Protein AF-Q5I748-F1 (afdb_monomer_lite)

InterPro domains:
  IPR002659 Glycosyl transferase, family 31 [PF01762] (65-151)
  IPR002659 Glycosyl transferase, family 31 [PTHR11214] (51-151)

Foldseek 3Di:
DDPLPDPDDDDDDPDDDDDDDDPDDDDVVVVVPDDDPVLLAQDAQDQPDAAAEEEEEEDELQPVVLVVVCCVPPCPDPCNVVRNYAYAYEYEDAPDVVSVVVSSVVCVVPSRYNYDDHHDDPVCVVVSVVVQVCCCCPRNNYNYYHYHYSVD

Secondary structure (DSSP, 8-state):
--GGG-------SS--------S-PPPHHHHTTS--TTTTSPPPPPTTSPPSEEEEEEEETT-HHHHHHHHHTGGGSHHHHTTSEEEEEEEEEPSSHHHHHHHHHHHHHH--EEEEEEE--GGGHHHHHHHHHHIIIIIS--SEEEEEETT-

Organism: NCBI:txid159041

Sequence (152 aa):
LEPWLVSEVRISGDLELISVLASGLPTSEVLDEIVDLEDLRSVPLPLHHRLDLFIGVFSTANNFKRRMAVRRAWMQYPAVKAGAVAVRFFVGLHKNQIVNEELWTELQTYRDIQLMPFVDYYSLITWKTVAICIFGTEVVTAKYVMKHDDDA

pLDDT: mean 82.35, std 17.0, range [43.16, 98.12]

Radius of gyration: 17.5 Å; chains: 1; bounding box: 35×52×47 Å

Structure (mmCIF, N/CA/C/O backbone):
data_AF-Q5I748-F1
#
_entry.id   AF-Q5I748-F1
#
loop_
_atom_site.group_PDB
_atom_site.id
_atom_site.type_symbol
_atom_site.label_atom_id
_atom_site.label_alt_id
_atom_site.label_comp_id
_atom_site.label_asym_id
_atom_site.label_entity_id
_atom_site.label_seq_id
_atom_site.pdbx_PDB_ins_code
_atom_site.Cartn_x
_atom_site.Cartn_y
_atom_site.Cartn_z
_atom_site.occupancy
_atom_site.B_iso_or_equiv
_atom_site.auth_seq_id
_atom_site.auth_comp_id
_atom_site.auth_asym_id
_atom_site.auth_atom_id
_atom_site.pdbx_PDB_model_num
ATOM 1 N N . LEU A 1 1 ? 1.154 -21.178 -0.659 1.00 46.25 1 LEU A N 1
ATOM 2 C CA . LEU A 1 1 ? 2.408 -21.079 -1.437 1.00 46.25 1 LEU A CA 1
ATOM 3 C C . LEU A 1 1 ? 2.407 -19.719 -2.097 1.00 46.25 1 LEU A C 1
ATOM 5 O O . LEU A 1 1 ? 1.454 -19.416 -2.806 1.00 46.25 1 LEU A O 1
ATOM 9 N N . GLU A 1 2 ? 3.384 -18.880 -1.781 1.00 44.28 2 GLU A N 1
ATOM 10 C CA . GLU A 1 2 ? 3.450 -17.538 -2.351 1.00 44.28 2 GLU A CA 1
ATOM 11 C C . GLU A 1 2 ? 3.923 -17.617 -3.817 1.00 44.28 2 GLU A C 1
ATOM 13 O O . GLU A 1 2 ? 4.920 -18.292 -4.080 1.00 44.28 2 GLU A O 1
ATOM 18 N N . PRO A 1 3 ? 3.240 -16.969 -4.782 1.00 49.91 3 PRO A N 1
ATOM 19 C CA . PRO A 1 3 ? 3.562 -17.093 -6.209 1.00 49.91 3 PRO A CA 1
ATOM 20 C C . PRO A 1 3 ? 5.005 -16.719 -6.585 1.00 49.91 3 PRO A C 1
ATOM 22 O O . PRO A 1 3 ? 5.539 -17.248 -7.552 1.00 49.91 3 PRO A O 1
ATOM 25 N N . TRP A 1 4 ? 5.646 -15.839 -5.814 1.00 59.38 4 TRP A N 1
ATOM 26 C CA . TRP A 1 4 ? 7.029 -15.388 -6.019 1.00 59.38 4 TRP A CA 1
ATOM 27 C C . TRP A 1 4 ? 8.094 -16.340 -5.453 1.00 59.38 4 TRP A C 1
ATOM 29 O O . TRP A 1 4 ? 9.279 -16.114 -5.664 1.00 59.38 4 TRP A O 1
ATOM 39 N N . LEU A 1 5 ? 7.692 -17.406 -4.755 1.00 47.78 5 LEU A N 1
ATOM 40 C CA . LEU A 1 5 ? 8.592 -18.458 -4.262 1.00 47.78 5 LEU A CA 1
ATOM 41 C C . LEU A 1 5 ? 8.662 -19.667 -5.210 1.00 47.78 5 LEU A C 1
ATOM 43 O O . LEU A 1 5 ? 9.360 -20.638 -4.925 1.00 47.78 5 LEU A O 1
ATOM 47 N N . VAL A 1 6 ? 7.919 -19.641 -6.322 1.00 63.00 6 VAL A N 1
ATOM 48 C CA . VAL A 1 6 ? 7.919 -20.720 -7.314 1.00 63.00 6 VAL A CA 1
ATOM 49 C C . VAL A 1 6 ? 9.114 -20.538 -8.247 1.00 63.00 6 VAL A C 1
ATOM 51 O O . VAL A 1 6 ? 9.088 -19.704 -9.147 1.00 63.00 6 VAL A O 1
ATOM 54 N N . SER A 1 7 ? 10.159 -21.333 -8.030 1.00 68.19 7 SER A N 1
ATOM 55 C CA . SER A 1 7 ? 11.368 -21.356 -8.864 1.00 68.19 7 SER A CA 1
ATOM 56 C C . SER A 1 7 ? 11.376 -22.479 -9.905 1.00 68.19 7 SER A C 1
ATOM 58 O O . SER A 1 7 ? 12.165 -22.434 -10.846 1.00 68.19 7 SER A O 1
ATOM 60 N N . GLU A 1 8 ? 10.501 -23.479 -9.765 1.00 75.44 8 GLU A N 1
ATOM 61 C CA . GLU A 1 8 ? 10.475 -24.656 -10.632 1.00 75.44 8 GLU A CA 1
ATOM 62 C C . GLU A 1 8 ? 9.040 -25.050 -11.001 1.00 75.44 8 GLU A C 1
ATOM 64 O O . GLU A 1 8 ? 8.134 -25.059 -10.165 1.00 75.44 8 GLU A O 1
ATOM 69 N N . VAL A 1 9 ? 8.849 -25.425 -12.268 1.00 78.62 9 VAL A N 1
ATOM 70 C CA . VAL A 1 9 ? 7.636 -26.077 -12.766 1.00 78.62 9 VAL A CA 1
ATOM 71 C C . VAL A 1 9 ? 8.047 -27.394 -13.411 1.00 78.62 9 VAL A C 1
ATOM 73 O O . VAL A 1 9 ? 8.812 -27.406 -14.373 1.00 78.62 9 VAL A O 1
ATOM 76 N N . ARG A 1 10 ? 7.517 -28.510 -12.901 1.00 86.75 10 ARG A N 1
ATOM 77 C CA . ARG A 1 10 ? 7.754 -29.845 -13.459 1.00 86.75 10 ARG A CA 1
ATOM 78 C C . ARG A 1 10 ? 6.520 -30.323 -14.223 1.00 86.75 10 ARG A C 1
ATOM 80 O O . ARG A 1 10 ? 5.434 -30.407 -13.657 1.00 86.75 10 ARG A O 1
ATOM 87 N N . ILE A 1 11 ? 6.708 -30.674 -15.494 1.00 83.62 11 ILE A N 1
ATOM 88 C CA . ILE A 1 11 ? 5.692 -31.301 -16.352 1.00 83.62 11 ILE A CA 1
ATOM 89 C C . ILE A 1 11 ? 6.064 -32.782 -16.501 1.00 83.62 11 ILE A C 1
ATOM 91 O O . ILE A 1 11 ? 7.215 -33.098 -16.792 1.00 83.62 11 ILE A O 1
ATOM 95 N N . SER A 1 12 ? 5.119 -33.698 -16.277 1.00 90.31 12 SER A N 1
ATOM 96 C CA . SER A 1 12 ? 5.353 -35.146 -16.378 1.00 90.31 12 SER A CA 1
ATOM 97 C C . SER A 1 12 ? 4.127 -35.885 -16.908 1.00 90.31 12 SER A C 1
ATOM 99 O O . SER A 1 12 ? 3.003 -35.493 -16.601 1.00 90.31 12 SER A O 1
ATOM 101 N N . GLY A 1 13 ? 4.348 -36.980 -17.636 1.00 91.75 13 GLY A N 1
ATOM 102 C CA . GLY A 1 13 ? 3.308 -37.800 -18.265 1.00 91.75 13 GLY A CA 1
ATOM 103 C C . GLY A 1 13 ? 3.633 -38.081 -19.732 1.00 91.75 13 GLY A C 1
ATOM 104 O O . GLY A 1 13 ? 4.711 -37.722 -20.201 1.00 91.75 13 GLY A O 1
ATOM 105 N N . ASP A 1 14 ? 2.704 -38.714 -20.445 1.00 89.69 14 ASP A N 1
ATOM 106 C CA . ASP A 1 14 ? 2.813 -38.953 -21.889 1.00 89.69 14 ASP A CA 1
ATOM 107 C C . ASP A 1 14 ? 2.243 -37.745 -22.653 1.00 89.69 14 ASP A C 1
ATOM 109 O O . ASP A 1 14 ? 1.051 -37.675 -22.952 1.00 89.69 14 ASP A O 1
ATOM 113 N N . LEU A 1 15 ? 3.077 -36.718 -22.832 1.00 87.69 15 LEU A N 1
ATOM 114 C CA . LEU A 1 15 ? 2.705 -35.425 -23.412 1.00 87.69 15 LEU A CA 1
ATOM 115 C C . LEU A 1 15 ? 3.753 -34.978 -24.436 1.00 87.69 15 LEU A C 1
ATOM 117 O O . LEU A 1 15 ? 4.953 -35.036 -24.169 1.00 87.69 15 LEU A O 1
ATOM 121 N N . GLU A 1 16 ? 3.297 -34.442 -25.568 1.00 87.25 16 GLU A N 1
ATOM 122 C CA . GLU A 1 16 ? 4.150 -33.766 -26.550 1.00 87.25 16 GLU A CA 1
ATOM 123 C C . GLU A 1 16 ? 4.172 -32.257 -26.258 1.00 87.25 16 GLU A C 1
ATOM 125 O O . GLU A 1 16 ? 3.186 -31.542 -26.450 1.00 87.25 16 GLU A O 1
ATOM 130 N N . LEU A 1 17 ? 5.295 -31.762 -25.731 1.00 78.81 17 LEU A N 1
ATOM 131 C CA . LEU A 1 17 ? 5.455 -30.355 -25.373 1.00 78.81 17 LEU A CA 1
ATOM 132 C C . LEU A 1 17 ? 5.797 -29.515 -26.611 1.00 78.81 17 LEU A C 1
ATOM 134 O O . LEU A 1 17 ? 6.896 -29.622 -27.147 1.00 78.81 17 LEU A O 1
ATOM 138 N N . ILE A 1 18 ? 4.880 -28.638 -27.020 1.00 80.00 18 ILE A N 1
ATOM 139 C CA . ILE A 1 18 ? 5.050 -27.809 -28.227 1.00 80.00 18 ILE A CA 1
ATOM 140 C C . ILE A 1 18 ? 5.749 -26.475 -27.913 1.00 80.00 18 ILE A C 1
ATOM 142 O O . ILE A 1 18 ? 6.643 -26.055 -28.643 1.00 80.00 18 ILE A O 1
ATOM 146 N N . SER A 1 19 ? 5.374 -25.793 -26.826 1.00 70.69 19 SER A N 1
ATOM 147 C CA . SER A 1 19 ? 6.041 -24.558 -26.390 1.00 70.69 19 SER A CA 1
ATOM 148 C C . SER A 1 19 ? 5.740 -24.225 -24.933 1.00 70.69 19 SER A C 1
ATOM 150 O O . SER A 1 19 ? 4.633 -24.474 -24.458 1.00 70.69 19 SER A O 1
ATOM 152 N N . VAL A 1 20 ? 6.689 -23.573 -24.264 1.00 73.88 20 VAL A N 1
ATOM 153 C CA . VAL A 1 20 ? 6.505 -22.950 -22.948 1.00 73.88 20 VAL A CA 1
ATOM 154 C C . VAL A 1 20 ? 6.790 -21.460 -23.093 1.00 73.88 20 VAL A C 1
ATOM 156 O O . VAL A 1 20 ? 7.828 -21.085 -23.631 1.00 73.88 20 VAL A O 1
ATOM 159 N N . LEU A 1 21 ? 5.877 -20.611 -22.616 1.00 69.88 21 LEU A N 1
ATOM 160 C CA . LEU A 1 21 ? 6.041 -19.159 -22.621 1.00 69.88 21 LEU A CA 1
ATOM 161 C C . LEU A 1 21 ? 5.864 -18.620 -21.202 1.00 69.88 21 LEU A C 1
ATOM 163 O O . LEU A 1 21 ? 4.767 -18.659 -20.649 1.00 69.88 21 LEU A O 1
ATOM 167 N N . ALA A 1 22 ? 6.941 -18.081 -20.636 1.00 67.69 22 ALA A N 1
ATOM 168 C CA . ALA A 1 22 ? 6.908 -17.327 -19.390 1.00 67.69 22 ALA A CA 1
ATOM 169 C C . ALA A 1 22 ? 7.014 -15.831 -19.722 1.00 67.69 22 ALA A C 1
ATOM 171 O O . ALA A 1 22 ? 8.072 -15.347 -20.111 1.00 67.69 22 ALA A O 1
ATOM 172 N N . SER A 1 23 ? 5.907 -15.094 -19.615 1.00 58.47 23 SER A N 1
ATOM 173 C CA . SER A 1 23 ? 5.808 -13.698 -20.074 1.00 58.47 23 SER A CA 1
ATOM 174 C C . SER A 1 23 ? 6.205 -12.647 -19.026 1.00 58.47 23 SER A C 1
ATOM 176 O O . SER A 1 23 ? 5.997 -11.457 -19.246 1.00 58.47 23 SER A O 1
ATOM 178 N N . GLY A 1 24 ? 6.731 -13.064 -17.873 1.00 57.25 24 GLY A N 1
ATOM 179 C CA . GLY A 1 24 ? 7.061 -12.161 -16.770 1.00 57.25 24 GLY A CA 1
ATOM 180 C C . GLY A 1 24 ? 7.615 -12.906 -15.565 1.00 57.25 24 GLY A C 1
ATOM 181 O O . GLY A 1 24 ? 6.944 -13.009 -14.544 1.00 57.25 24 GLY A O 1
ATOM 182 N N . LEU A 1 25 ? 8.823 -13.449 -15.703 1.00 53.50 25 LEU A N 1
ATOM 183 C CA . LEU A 1 25 ? 9.631 -13.873 -14.560 1.00 53.50 25 LEU A CA 1
ATOM 184 C C . LEU A 1 25 ? 10.467 -12.670 -14.100 1.00 53.50 25 LEU A C 1
ATOM 186 O O . LEU A 1 25 ? 10.992 -11.959 -14.962 1.00 53.50 25 LEU A O 1
ATOM 190 N N . PRO A 1 26 ? 10.621 -12.417 -12.789 1.00 48.53 26 PRO A N 1
ATOM 191 C CA . PRO A 1 26 ? 11.685 -11.537 -12.331 1.00 48.53 26 PRO A CA 1
ATOM 192 C C . PRO A 1 26 ? 13.019 -12.145 -12.788 1.00 48.53 26 PRO A C 1
ATOM 194 O O . PRO A 1 26 ? 13.330 -13.294 -12.478 1.00 48.53 26 PRO A O 1
ATOM 197 N N . THR A 1 27 ? 13.774 -11.415 -13.605 1.00 43.56 27 THR A N 1
ATOM 198 C CA . THR A 1 27 ? 15.117 -11.811 -14.043 1.00 43.56 27 THR A CA 1
ATOM 199 C C . THR A 1 27 ? 16.034 -11.926 -12.827 1.00 43.56 27 THR A C 1
ATOM 201 O O . THR A 1 27 ? 16.027 -11.032 -11.981 1.00 43.56 27 THR A O 1
ATOM 204 N N . SER A 1 28 ? 16.821 -13.008 -12.733 1.00 45.91 28 SER A N 1
ATOM 205 C CA . SER A 1 28 ? 17.683 -13.255 -11.561 1.00 45.91 28 SER A CA 1
ATOM 206 C C . SER A 1 28 ? 18.706 -12.140 -11.334 1.00 45.91 28 SER A C 1
ATOM 208 O O . SER A 1 28 ? 19.053 -11.872 -10.194 1.00 45.91 28 SER A O 1
ATOM 210 N N . GLU A 1 29 ? 19.078 -11.408 -12.389 1.00 46.06 29 GLU A N 1
ATOM 211 C CA . GLU A 1 29 ? 19.952 -10.231 -12.302 1.00 46.06 29 GLU A CA 1
ATOM 212 C C . GLU A 1 29 ? 19.395 -9.124 -11.386 1.00 46.06 29 GLU A C 1
ATOM 214 O O . GLU A 1 29 ? 20.166 -8.358 -10.827 1.00 46.06 29 GLU A O 1
ATOM 219 N N . VAL A 1 30 ? 18.071 -9.048 -11.186 1.00 43.16 30 VAL A N 1
ATOM 220 C CA . VAL A 1 30 ? 17.451 -8.098 -10.242 1.00 43.16 30 VAL A CA 1
ATOM 221 C C . VAL A 1 30 ? 17.387 -8.683 -8.827 1.00 43.16 30 VAL A C 1
ATOM 223 O O . VAL A 1 30 ? 17.352 -7.932 -7.864 1.00 43.16 30 VAL A O 1
ATOM 226 N N . LEU A 1 31 ? 17.377 -10.011 -8.682 1.00 44.72 31 LEU A N 1
ATOM 227 C CA . LEU A 1 31 ? 17.277 -10.703 -7.391 1.00 44.72 31 LEU A CA 1
ATOM 228 C C . LEU A 1 31 ? 18.618 -10.790 -6.656 1.00 44.72 31 LEU A C 1
ATOM 230 O O . LEU A 1 31 ? 18.614 -10.757 -5.431 1.00 44.72 31 LEU A O 1
ATOM 234 N N . ASP A 1 32 ? 19.741 -10.836 -7.375 1.00 44.62 32 ASP A N 1
ATOM 235 C CA . ASP A 1 32 ? 21.076 -10.900 -6.759 1.00 44.62 32 ASP A CA 1
ATOM 236 C C . ASP A 1 32 ? 21.486 -9.573 -6.079 1.00 44.62 32 ASP A C 1
ATOM 238 O O . ASP A 1 32 ? 22.291 -9.576 -5.148 1.00 44.62 32 ASP A O 1
ATOM 242 N N . GLU A 1 33 ? 20.902 -8.440 -6.493 1.00 47.06 33 GLU A N 1
ATOM 243 C CA . GLU A 1 33 ? 21.064 -7.129 -5.837 1.00 47.06 33 GLU A CA 1
ATOM 244 C C . GLU A 1 33 ? 19.979 -6.829 -4.786 1.00 47.06 33 GLU A C 1
ATOM 246 O O . GLU A 1 33 ? 20.096 -5.857 -4.031 1.00 47.06 33 GLU A O 1
ATOM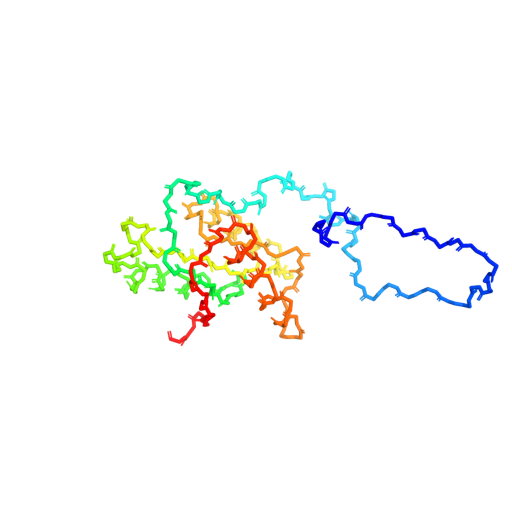 251 N N . ILE A 1 34 ? 18.922 -7.647 -4.704 1.00 46.09 34 ILE A N 1
ATOM 252 C CA . ILE A 1 34 ? 17.895 -7.507 -3.670 1.00 46.09 34 ILE A CA 1
ATOM 253 C C . ILE A 1 34 ? 18.460 -8.069 -2.366 1.00 46.09 34 ILE A C 1
ATOM 255 O O . ILE A 1 34 ? 18.445 -9.268 -2.093 1.00 46.09 34 ILE A O 1
ATOM 259 N N . VAL A 1 35 ? 18.964 -7.136 -1.560 1.00 47.66 35 VAL A N 1
ATOM 260 C CA . VAL A 1 35 ? 19.136 -7.251 -0.112 1.00 47.66 35 VAL A CA 1
ATOM 261 C C . VAL A 1 35 ? 17.946 -8.015 0.473 1.00 47.66 35 VAL A C 1
ATOM 263 O O . VAL A 1 35 ? 16.803 -7.612 0.278 1.00 47.66 35 VAL A O 1
ATOM 266 N N . ASP A 1 36 ? 18.270 -9.139 1.111 1.00 50.19 36 ASP A N 1
ATOM 267 C CA . ASP A 1 36 ? 17.436 -10.028 1.922 1.00 50.19 36 ASP A CA 1
ATOM 268 C C . ASP A 1 36 ? 15.915 -9.936 1.671 1.00 50.19 36 ASP A C 1
ATOM 270 O O . ASP A 1 36 ? 15.223 -9.043 2.157 1.00 50.19 36 ASP A O 1
ATOM 274 N N . LEU A 1 37 ? 15.353 -10.906 0.938 1.00 49.53 37 LEU A N 1
ATOM 275 C CA . LEU A 1 37 ? 13.904 -11.022 0.695 1.00 49.53 37 LEU A CA 1
ATOM 276 C C . LEU A 1 37 ? 13.070 -10.995 1.997 1.00 49.53 37 LEU A C 1
ATOM 278 O O . LEU A 1 37 ? 11.879 -10.672 1.954 1.00 49.53 37 LEU A O 1
ATOM 282 N N . GLU A 1 38 ? 13.668 -11.331 3.146 1.00 50.22 38 GL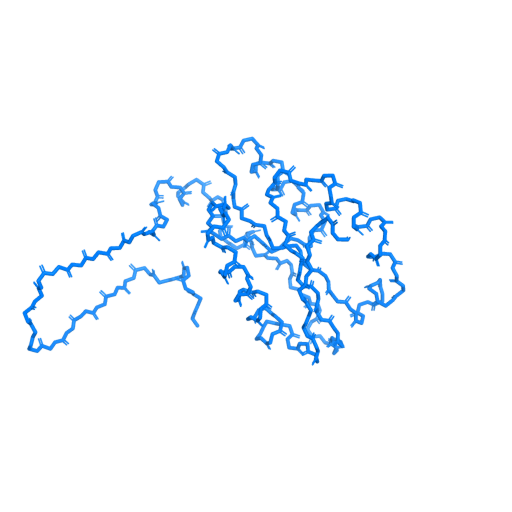U A N 1
ATOM 283 C CA . GLU A 1 38 ? 13.042 -11.191 4.465 1.00 50.22 38 GLU A CA 1
ATOM 284 C C . GLU A 1 38 ? 12.800 -9.725 4.861 1.00 50.22 38 GLU A C 1
ATOM 286 O O . GLU A 1 38 ? 11.756 -9.426 5.445 1.00 50.22 38 GLU A O 1
ATOM 291 N N . ASP A 1 39 ? 13.684 -8.801 4.478 1.00 47.31 39 ASP A N 1
ATOM 292 C CA . ASP A 1 39 ? 13.558 -7.369 4.764 1.00 47.31 39 ASP A CA 1
ATOM 293 C C . ASP A 1 39 ? 12.473 -6.692 3.902 1.00 47.31 39 ASP A C 1
ATOM 295 O O . ASP A 1 39 ? 11.958 -5.627 4.255 1.00 47.31 39 ASP A O 1
ATOM 299 N N . LEU A 1 40 ? 12.073 -7.311 2.783 1.00 50.09 40 LEU A N 1
ATOM 300 C CA . LEU A 1 40 ? 10.946 -6.847 1.963 1.00 50.09 40 LEU A CA 1
ATOM 301 C C . LEU A 1 40 ? 9.579 -7.174 2.583 1.00 50.09 40 LEU A C 1
ATOM 303 O O . LEU A 1 40 ? 8.550 -6.673 2.109 1.00 50.09 40 LEU A O 1
ATOM 307 N N . ARG A 1 41 ? 9.525 -8.034 3.612 1.00 55.41 41 ARG A N 1
ATOM 308 C CA . ARG A 1 41 ? 8.258 -8.387 4.257 1.00 55.41 41 ARG A CA 1
ATOM 309 C C . ARG A 1 41 ? 7.756 -7.207 5.075 1.00 55.41 41 ARG A C 1
ATOM 311 O O . ARG A 1 41 ? 8.462 -6.645 5.911 1.00 55.41 41 ARG A O 1
ATOM 318 N N . SER A 1 42 ? 6.489 -6.848 4.865 1.00 58.56 42 SER A N 1
ATOM 319 C CA . SER A 1 42 ? 5.853 -5.862 5.731 1.00 58.56 42 SER A CA 1
ATOM 320 C C . SER A 1 42 ? 5.864 -6.370 7.172 1.00 58.56 42 SER A C 1
ATOM 322 O O . SER A 1 42 ? 5.678 -7.561 7.434 1.00 58.56 42 SER A O 1
ATOM 324 N N . VAL A 1 43 ? 6.113 -5.460 8.116 1.00 65.44 43 VAL A N 1
ATOM 325 C CA . VAL A 1 43 ? 6.191 -5.821 9.534 1.00 65.44 43 VAL A CA 1
ATOM 326 C C . VAL A 1 43 ? 4.895 -6.532 9.938 1.00 65.44 43 VAL A C 1
ATOM 328 O O . VAL A 1 43 ? 3.815 -5.968 9.694 1.00 65.44 43 VAL A O 1
ATOM 331 N N . PRO A 1 44 ? 4.978 -7.737 10.544 1.00 66.56 44 PRO A N 1
ATOM 332 C CA . PRO A 1 44 ? 3.801 -8.488 10.947 1.00 66.56 44 PRO A CA 1
ATOM 333 C C . PRO A 1 44 ? 2.908 -7.632 11.839 1.00 66.56 44 PRO A C 1
ATOM 335 O O . PRO A 1 44 ? 3.384 -6.978 12.772 1.00 66.56 44 PRO A O 1
ATOM 338 N N . LEU A 1 45 ? 1.607 -7.620 11.552 1.00 69.44 45 LEU A N 1
ATOM 339 C CA . LEU A 1 45 ? 0.655 -7.023 12.480 1.00 69.44 45 LEU A CA 1
ATOM 340 C C . LEU A 1 45 ? 0.587 -7.876 13.760 1.00 69.44 45 LEU A C 1
ATOM 342 O O . LEU A 1 45 ? 0.812 -9.087 13.700 1.00 69.44 45 LEU A O 1
ATOM 346 N N . PRO A 1 46 ? 0.286 -7.278 14.927 1.00 66.31 46 PRO A N 1
ATOM 347 C CA . PRO A 1 46 ? 0.194 -8.023 16.176 1.00 66.31 46 PRO A CA 1
ATOM 348 C C . PRO A 1 46 ? -0.829 -9.164 16.074 1.00 66.31 46 PRO A C 1
ATOM 350 O O . PRO A 1 46 ? -2.026 -8.923 15.950 1.00 66.31 46 PRO A O 1
ATOM 353 N N . LEU A 1 47 ? -0.353 -10.408 16.195 1.00 55.47 47 LEU A N 1
ATOM 354 C CA . LEU A 1 47 ? -1.126 -11.642 15.970 1.00 55.47 47 LEU A CA 1
ATOM 355 C C . LEU A 1 47 ? -2.343 -11.830 16.907 1.00 55.47 47 LEU A C 1
ATOM 357 O O . LEU A 1 47 ? -3.161 -12.718 16.695 1.00 55.47 47 LEU A O 1
ATOM 361 N N . HIS A 1 48 ? -2.439 -11.037 17.978 1.00 56.06 48 HIS A N 1
ATOM 362 C CA . HIS A 1 48 ? -3.346 -11.280 19.107 1.00 56.06 48 HIS A CA 1
ATOM 363 C C . HIS A 1 48 ? -4.497 -10.268 19.213 1.00 56.06 48 HIS A C 1
ATOM 365 O O . HIS A 1 48 ? -5.323 -10.384 20.118 1.00 56.06 48 HIS A O 1
ATOM 371 N N . HIS A 1 49 ? -4.576 -9.284 18.311 1.00 65.12 49 HIS A N 1
ATOM 372 C CA . HIS A 1 49 ? -5.713 -8.365 18.248 1.00 65.12 49 HIS A CA 1
ATOM 373 C C . HIS A 1 49 ? -6.607 -8.754 17.073 1.00 65.12 49 HIS A C 1
ATOM 375 O O . HIS A 1 49 ? -6.144 -8.813 15.936 1.00 65.12 49 HIS A O 1
ATOM 381 N N . ARG A 1 50 ? -7.891 -9.031 17.332 1.00 74.44 50 ARG A N 1
ATOM 382 C CA . ARG A 1 50 ? -8.853 -9.234 16.243 1.00 74.44 50 ARG A CA 1
ATOM 383 C C . ARG A 1 50 ? -8.979 -7.932 15.465 1.00 74.44 50 ARG A C 1
ATOM 385 O O . ARG A 1 50 ? -9.423 -6.930 16.014 1.00 74.44 50 ARG A O 1
ATOM 392 N N . LEU A 1 51 ? -8.587 -7.970 14.198 1.00 87.88 51 LEU A N 1
ATOM 393 C CA . LEU A 1 51 ? -8.673 -6.830 13.307 1.00 87.88 51 LEU A CA 1
ATOM 394 C C . LEU A 1 51 ? -10.088 -6.729 12.719 1.00 87.88 51 LEU A C 1
ATOM 396 O O . LEU A 1 51 ? -10.535 -7.632 12.007 1.00 87.88 51 LEU A O 1
ATOM 400 N N . ASP A 1 52 ? -10.800 -5.635 12.995 1.00 93.12 52 ASP A N 1
ATOM 401 C CA . ASP A 1 52 ? -12.153 -5.442 12.464 1.00 93.12 52 ASP A CA 1
ATOM 402 C C . ASP A 1 52 ? -12.118 -5.090 10.974 1.00 93.12 52 ASP A C 1
ATOM 404 O O . ASP A 1 52 ? -12.892 -5.628 10.183 1.00 93.12 52 ASP A O 1
ATOM 408 N N . LEU A 1 53 ? -11.207 -4.202 10.576 1.00 95.31 53 LEU A N 1
ATOM 409 C CA . LEU A 1 53 ? -11.082 -3.740 9.198 1.00 95.31 53 LEU A CA 1
ATOM 410 C C . LEU A 1 53 ? -9.618 -3.692 8.769 1.00 95.31 53 LEU A C 1
ATOM 412 O O . LEU A 1 53 ? -8.773 -3.074 9.418 1.00 95.31 53 LEU A O 1
ATOM 416 N N . PHE A 1 54 ? -9.345 -4.286 7.616 1.00 96.00 54 PHE A N 1
ATOM 417 C CA . PHE A 1 54 ? -8.114 -4.081 6.874 1.00 96.00 54 PHE A CA 1
ATOM 418 C C . PHE A 1 54 ? -8.364 -3.156 5.681 1.00 96.00 54 PHE A C 1
ATOM 420 O O . PHE A 1 54 ? -9.289 -3.388 4.902 1.00 96.00 54 PHE A O 1
ATOM 427 N N . ILE A 1 55 ? -7.533 -2.125 5.523 1.00 97.62 55 ILE A N 1
ATOM 428 C CA . ILE A 1 55 ? -7.563 -1.203 4.385 1.00 97.62 55 ILE A CA 1
ATOM 429 C C . ILE A 1 55 ? -6.260 -1.351 3.595 1.00 97.62 55 ILE A C 1
ATOM 431 O O . ILE A 1 55 ? -5.186 -0.956 4.053 1.00 97.62 55 ILE A O 1
ATOM 435 N N . GLY A 1 56 ? -6.360 -1.890 2.384 1.00 97.50 56 GLY A N 1
ATOM 436 C CA . GLY A 1 56 ? -5.272 -1.881 1.413 1.00 97.50 56 GLY A CA 1
ATOM 437 C C . GLY A 1 56 ? -5.353 -0.640 0.528 1.00 97.50 56 GLY A C 1
ATOM 438 O O . GLY A 1 56 ? -6.359 -0.420 -0.146 1.00 97.50 56 GLY A O 1
ATOM 439 N N . VAL A 1 57 ? -4.300 0.174 0.517 1.00 98.12 57 VAL A N 1
ATOM 440 C CA . VAL A 1 57 ? -4.232 1.408 -0.276 1.00 98.12 57 VAL A CA 1
ATOM 441 C C . VAL A 1 57 ? -3.315 1.195 -1.472 1.00 98.12 57 VAL A C 1
ATOM 443 O O . VAL A 1 57 ? -2.146 0.847 -1.308 1.00 98.12 57 VAL A O 1
ATOM 446 N N . PHE A 1 58 ? -3.811 1.421 -2.682 1.00 97.00 58 PHE A N 1
ATOM 447 C CA . PHE A 1 58 ? -2.965 1.450 -3.868 1.00 97.00 58 PHE A CA 1
ATOM 448 C C . PHE A 1 58 ? -2.102 2.695 -3.881 1.00 97.00 58 PHE A C 1
ATOM 450 O O . PHE A 1 58 ? -2.598 3.808 -3.752 1.00 97.00 58 PHE A O 1
ATOM 457 N N . SER A 1 59 ? -0.806 2.496 -4.085 1.00 96.88 59 SER A N 1
ATOM 458 C CA . SER A 1 59 ? 0.130 3.585 -4.321 1.00 96.88 59 SER A CA 1
ATOM 459 C C . SER A 1 59 ? 1.263 3.113 -5.230 1.00 96.88 59 SER A C 1
ATOM 461 O O . SER A 1 59 ? 1.496 1.911 -5.364 1.00 96.88 59 SER A O 1
ATOM 463 N N . THR A 1 60 ? 1.949 4.046 -5.882 1.00 95.81 60 THR A N 1
ATOM 464 C CA . THR A 1 60 ? 3.143 3.785 -6.702 1.00 95.81 60 THR A CA 1
ATOM 465 C C . THR A 1 60 ? 4.394 4.245 -5.969 1.00 95.81 60 THR A C 1
ATOM 467 O O . THR A 1 60 ? 4.331 5.156 -5.147 1.00 95.81 60 THR A O 1
ATOM 470 N N . ALA A 1 61 ? 5.553 3.659 -6.264 1.00 95.25 61 ALA A N 1
ATOM 471 C CA . ALA A 1 61 ? 6.802 3.942 -5.548 1.00 95.25 61 ALA A CA 1
ATOM 472 C C . ALA A 1 61 ? 7.102 5.444 -5.371 1.00 95.25 61 ALA A C 1
ATOM 474 O O . ALA A 1 61 ? 7.390 5.888 -4.265 1.00 95.25 61 ALA A O 1
ATOM 475 N N . ASN A 1 62 ? 6.904 6.252 -6.414 1.00 95.88 62 ASN A N 1
ATOM 476 C CA . ASN A 1 62 ? 7.169 7.695 -6.415 1.00 95.88 62 ASN A CA 1
ATOM 477 C C . ASN A 1 62 ? 6.100 8.572 -5.720 1.00 95.88 62 ASN A C 1
ATOM 479 O O . ASN A 1 62 ? 6.306 9.777 -5.566 1.00 95.88 62 ASN A O 1
ATOM 483 N N . ASN A 1 63 ? 4.977 8.010 -5.262 1.00 97.44 63 ASN A N 1
ATOM 484 C CA . ASN A 1 63 ? 3.882 8.755 -4.621 1.00 97.44 63 ASN A CA 1
ATOM 485 C C . ASN A 1 63 ? 4.099 9.017 -3.112 1.00 97.44 63 ASN A C 1
ATOM 487 O O . ASN A 1 63 ? 3.155 9.013 -2.317 1.00 97.44 63 ASN A O 1
ATOM 491 N N . PHE A 1 64 ? 5.332 9.329 -2.704 1.00 97.75 64 PHE A N 1
ATOM 492 C CA . PHE A 1 64 ? 5.710 9.592 -1.306 1.00 97.75 64 PHE A CA 1
ATOM 493 C C . PHE A 1 64 ? 4.815 10.631 -0.617 1.00 97.75 64 PHE A C 1
ATOM 495 O O . PHE A 1 64 ? 4.345 10.443 0.506 1.00 97.75 64 PHE A O 1
ATOM 502 N N . LYS A 1 65 ? 4.531 11.741 -1.311 1.00 97.94 65 LYS A N 1
ATOM 503 C CA . LYS A 1 65 ? 3.721 12.840 -0.763 1.00 97.94 65 LYS A CA 1
ATOM 504 C C . LYS A 1 65 ? 2.273 12.425 -0.509 1.00 97.94 65 LYS A C 1
ATOM 506 O O . LYS A 1 65 ? 1.698 12.861 0.484 1.00 97.94 65 LYS A O 1
ATOM 511 N N . ARG A 1 66 ? 1.702 11.577 -1.371 1.00 98.00 66 ARG A N 1
ATOM 512 C CA . ARG A 1 66 ? 0.328 11.079 -1.218 1.00 98.00 66 ARG A CA 1
ATOM 513 C C . ARG A 1 66 ? 0.219 10.140 -0.024 1.00 98.00 66 ARG A C 1
ATOM 515 O O . ARG A 1 66 ? -0.617 10.364 0.848 1.00 98.00 66 ARG A O 1
ATOM 522 N N . ARG A 1 67 ? 1.148 9.186 0.105 1.00 98.00 67 ARG A N 1
ATOM 523 C CA . ARG A 1 67 ? 1.226 8.324 1.296 1.00 98.00 67 ARG A CA 1
ATOM 524 C C . ARG A 1 67 ? 1.383 9.138 2.576 1.00 98.00 67 ARG A C 1
ATOM 526 O O . ARG A 1 67 ? 0.658 8.916 3.541 1.00 98.00 67 ARG A O 1
ATOM 533 N N . MET A 1 68 ? 2.252 10.150 2.576 1.00 98.00 68 MET A N 1
ATOM 534 C CA . MET A 1 68 ? 2.406 11.044 3.728 1.00 98.00 68 MET A CA 1
ATOM 535 C C . MET A 1 68 ? 1.155 11.866 4.046 1.00 98.00 68 MET A C 1
ATOM 537 O O . MET A 1 68 ? 0.875 12.093 5.224 1.00 98.00 68 MET A O 1
ATOM 541 N N . ALA A 1 69 ? 0.398 12.304 3.038 1.00 98.06 69 ALA A N 1
ATOM 542 C CA . ALA A 1 69 ? -0.874 12.986 3.249 1.00 98.06 69 ALA A CA 1
ATOM 543 C C . ALA A 1 69 ? -1.889 12.053 3.924 1.00 98.06 69 ALA A C 1
ATOM 545 O O . ALA A 1 69 ? -2.448 12.416 4.956 1.00 98.06 69 ALA A O 1
ATOM 546 N N . VAL A 1 70 ? -2.037 10.824 3.421 1.00 97.56 70 VAL A N 1
ATOM 547 C CA . VAL A 1 70 ? -2.896 9.786 4.012 1.00 97.56 70 VAL A CA 1
ATOM 548 C C . VAL A 1 70 ? -2.493 9.482 5.461 1.00 97.56 70 VAL A C 1
ATOM 550 O O . VAL A 1 70 ? -3.341 9.532 6.358 1.00 97.56 70 VAL A O 1
ATOM 553 N N . ARG A 1 71 ? -1.190 9.286 5.721 1.00 97.19 71 ARG A N 1
ATOM 554 C CA . ARG A 1 71 ? -0.644 9.087 7.075 1.00 97.19 71 ARG A CA 1
ATOM 555 C C . ARG A 1 71 ? -1.003 10.226 8.020 1.00 97.19 71 ARG A C 1
ATOM 557 O O . ARG A 1 71 ? -1.323 9.971 9.174 1.00 97.19 71 ARG A O 1
ATOM 564 N N . ARG A 1 72 ? -0.940 11.478 7.559 1.00 97.06 72 ARG A N 1
ATOM 565 C CA . ARG A 1 72 ? -1.225 12.675 8.373 1.00 97.06 72 ARG A CA 1
ATOM 566 C C . ARG A 1 72 ? -2.715 13.006 8.486 1.00 97.06 72 ARG A C 1
ATOM 568 O O . ARG A 1 72 ? -3.073 13.804 9.347 1.00 97.06 72 ARG A O 1
ATOM 575 N N . ALA A 1 73 ? -3.553 12.412 7.643 1.00 95.81 73 ALA A N 1
ATOM 576 C CA . ALA A 1 73 ? -4.990 12.636 7.602 1.00 95.81 73 ALA A CA 1
ATOM 577 C C . ALA A 1 73 ? -5.744 11.486 8.287 1.00 95.81 73 ALA A C 1
ATOM 579 O O . ALA A 1 73 ? -5.626 11.295 9.494 1.00 95.81 73 ALA A O 1
ATOM 580 N N . TRP A 1 74 ? -6.533 10.711 7.545 1.00 95.00 74 TRP A N 1
ATOM 581 C CA . TRP A 1 74 ? -7.476 9.744 8.109 1.00 95.00 74 TRP A CA 1
ATOM 582 C C . TRP A 1 74 ? -6.810 8.535 8.787 1.00 95.00 74 TRP A C 1
ATOM 584 O O . TRP A 1 74 ? -7.418 7.925 9.666 1.00 95.00 74 TRP A O 1
ATOM 594 N N . MET A 1 75 ? -5.536 8.232 8.509 1.00 95.38 75 MET A N 1
ATOM 595 C CA . MET A 1 75 ? -4.786 7.260 9.326 1.00 95.38 75 MET A CA 1
ATOM 596 C C . MET A 1 75 ? -4.598 7.726 10.784 1.00 95.38 75 MET A C 1
ATOM 598 O O . MET A 1 75 ? -4.231 6.931 11.645 1.00 95.38 75 MET A O 1
ATOM 602 N N . GLN A 1 76 ? -4.880 8.997 11.095 1.00 96.31 76 GLN A N 1
ATOM 603 C CA . GLN A 1 76 ? -4.862 9.542 12.454 1.00 96.31 76 GLN A CA 1
ATOM 604 C C . GLN A 1 76 ? -6.169 9.334 13.225 1.00 96.31 76 GLN A C 1
ATOM 606 O O . GLN A 1 76 ? -6.265 9.791 14.370 1.00 96.31 76 GLN A O 1
ATOM 611 N N . TYR A 1 77 ? -7.170 8.655 12.659 1.00 96.31 77 TYR A N 1
ATOM 612 C CA . TYR A 1 77 ? -8.376 8.329 13.413 1.00 96.31 77 TYR A CA 1
ATOM 613 C C . TYR A 1 77 ? -8.075 7.377 14.584 1.00 96.31 77 TYR A C 1
ATOM 615 O O . TYR A 1 77 ? -7.215 6.498 14.463 1.00 96.31 77 TYR A O 1
ATOM 623 N N . PRO A 1 78 ? -8.785 7.509 15.725 1.00 95.38 78 PRO A N 1
ATOM 624 C CA . PRO A 1 78 ? -8.536 6.688 16.910 1.00 95.38 78 PRO A CA 1
ATOM 625 C C . PRO A 1 78 ? -8.579 5.182 16.646 1.00 95.38 78 PRO A C 1
ATOM 627 O O . PRO A 1 78 ? -7.749 4.463 17.184 1.00 95.38 78 PRO A O 1
ATOM 630 N N . ALA A 1 79 ? -9.481 4.708 15.782 1.00 93.31 79 ALA A N 1
ATOM 631 C CA . ALA A 1 79 ? -9.609 3.284 15.465 1.00 93.31 79 ALA A CA 1
ATOM 632 C C . ALA A 1 79 ? -8.361 2.705 14.770 1.00 93.31 79 ALA A C 1
ATOM 634 O O . ALA A 1 79 ? -7.979 1.569 15.045 1.00 93.31 79 ALA A O 1
ATOM 635 N N . VAL A 1 80 ? -7.698 3.498 13.920 1.00 93.25 80 VAL A N 1
ATOM 636 C CA . VAL A 1 80 ? -6.436 3.109 13.271 1.00 93.25 80 VAL A CA 1
ATOM 637 C C . VAL A 1 80 ? -5.299 3.129 14.292 1.00 93.25 80 VAL A C 1
ATOM 639 O O . VAL A 1 80 ? -4.568 2.154 14.431 1.00 93.25 80 VAL A O 1
ATOM 642 N N . LYS A 1 81 ? -5.189 4.205 15.084 1.00 90.44 81 LYS A N 1
ATOM 643 C CA . LYS A 1 81 ? -4.133 4.335 16.106 1.00 90.44 81 LYS A CA 1
ATOM 644 C C . LYS A 1 81 ? -4.241 3.315 17.240 1.00 90.44 81 LYS A C 1
ATOM 646 O O . LYS A 1 81 ? -3.220 2.924 17.792 1.00 90.44 81 LYS A O 1
ATOM 651 N N . ALA A 1 82 ? -5.454 2.892 17.582 1.00 88.44 82 ALA A N 1
ATOM 652 C CA . ALA A 1 82 ? -5.706 1.856 18.578 1.00 88.44 82 ALA A CA 1
ATOM 653 C C . ALA A 1 82 ? -5.503 0.430 18.032 1.00 88.44 82 ALA A C 1
ATOM 655 O O . ALA A 1 82 ? -5.542 -0.517 18.811 1.00 88.44 82 ALA A O 1
ATOM 656 N N . GLY A 1 83 ? -5.293 0.267 16.719 1.00 87.88 83 GLY A N 1
ATOM 657 C CA . GLY A 1 83 ? -5.054 -1.031 16.080 1.00 87.88 83 GLY A CA 1
ATOM 658 C C . GLY A 1 83 ? -6.309 -1.858 15.776 1.00 87.88 83 GLY A C 1
ATOM 659 O O . GLY A 1 83 ? -6.176 -2.995 15.333 1.00 87.88 83 GLY A O 1
ATOM 660 N N . ALA A 1 84 ? -7.514 -1.303 15.954 1.00 91.44 84 ALA A N 1
ATOM 661 C CA . ALA A 1 84 ? -8.762 -1.947 15.523 1.00 91.44 84 ALA A CA 1
ATOM 662 C C . ALA A 1 84 ? -8.905 -1.960 13.987 1.00 91.44 84 ALA A C 1
ATOM 664 O O . ALA A 1 84 ? -9.570 -2.828 13.417 1.00 91.44 84 ALA A O 1
ATOM 665 N N . VAL A 1 85 ? -8.257 -0.999 13.318 1.00 94.19 85 VAL A N 1
ATOM 666 C CA . VAL A 1 85 ? -8.146 -0.896 11.859 1.00 94.19 85 VAL A CA 1
ATOM 667 C C . VAL A 1 85 ? -6.675 -0.871 11.467 1.00 94.19 85 VAL A C 1
ATOM 669 O O . VAL A 1 85 ? -5.891 -0.123 12.048 1.00 94.19 85 VAL A O 1
ATOM 672 N N . ALA A 1 86 ? -6.305 -1.639 10.446 1.00 93.38 86 ALA A N 1
ATOM 673 C CA . ALA A 1 86 ? -4.947 -1.678 9.924 1.00 93.38 86 ALA A CA 1
ATOM 674 C C . ALA A 1 86 ? -4.932 -1.188 8.486 1.00 93.38 86 ALA A C 1
ATOM 676 O O . ALA A 1 86 ? -5.823 -1.498 7.696 1.00 93.38 86 ALA A O 1
ATOM 677 N N . VAL A 1 87 ? -3.890 -0.433 8.158 1.00 95.56 87 VAL A N 1
ATOM 678 C CA . VAL A 1 87 ? -3.710 0.178 6.846 1.00 95.56 87 VAL A CA 1
ATOM 679 C C . VAL A 1 87 ? -2.352 -0.243 6.301 1.00 95.56 87 VAL A C 1
ATOM 681 O O . VAL A 1 87 ? -1.346 -0.197 7.019 1.00 95.56 87 VAL A O 1
ATOM 684 N N . ARG A 1 88 ? -2.325 -0.673 5.039 1.00 95.75 88 ARG A N 1
ATOM 685 C CA . ARG A 1 88 ? -1.092 -0.997 4.314 1.00 95.75 88 ARG A CA 1
ATOM 686 C C . ARG A 1 88 ? -1.122 -0.394 2.916 1.00 95.75 88 ARG A C 1
ATOM 688 O O . ARG A 1 88 ? -2.109 -0.550 2.198 1.00 95.75 88 ARG A O 1
ATOM 695 N N . PHE A 1 89 ? -0.035 0.258 2.518 1.00 97.19 89 PHE A N 1
ATOM 696 C CA . PHE A 1 89 ? 0.168 0.703 1.141 1.00 97.19 89 PHE A CA 1
ATOM 697 C C . PHE A 1 89 ? 0.734 -0.443 0.306 1.00 97.19 89 PHE A C 1
ATOM 699 O O . PHE A 1 89 ? 1.784 -0.975 0.642 1.00 97.19 89 PHE A O 1
ATOM 706 N N . PHE A 1 90 ? 0.075 -0.800 -0.791 1.00 96.12 90 PHE A N 1
ATOM 707 C CA . PHE A 1 90 ? 0.545 -1.819 -1.729 1.00 96.12 90 PHE A CA 1
ATOM 708 C C . PHE A 1 90 ? 1.283 -1.140 -2.875 1.00 96.12 90 PHE A C 1
ATOM 710 O O . PHE A 1 90 ? 0.668 -0.514 -3.748 1.00 96.12 90 PHE A O 1
ATOM 717 N N . VAL A 1 91 ? 2.609 -1.256 -2.849 1.00 95.25 91 VAL A N 1
ATOM 718 C CA . VAL A 1 91 ? 3.521 -0.486 -3.702 1.00 95.25 91 VAL A CA 1
ATOM 719 C C . VAL A 1 91 ? 4.391 -1.439 -4.510 1.00 95.25 91 VAL A C 1
ATOM 721 O O . VAL A 1 91 ? 5.028 -2.310 -3.932 1.00 95.25 91 VAL A O 1
ATOM 724 N N . GLY A 1 92 ? 4.405 -1.300 -5.837 1.00 91.25 92 GLY A N 1
ATOM 725 C CA . GLY A 1 92 ? 5.361 -2.011 -6.692 1.00 91.25 92 GLY A CA 1
ATOM 726 C C . GLY A 1 92 ? 6.683 -1.260 -6.817 1.00 91.25 92 GLY A C 1
ATOM 727 O O . GLY A 1 92 ? 6.781 -0.090 -6.451 1.00 91.25 92 GLY A O 1
ATOM 728 N N . LEU A 1 93 ? 7.689 -1.925 -7.375 1.00 89.69 93 LEU A N 1
ATOM 729 C CA . LEU A 1 93 ? 8.982 -1.324 -7.690 1.00 89.69 93 LEU A CA 1
ATOM 730 C C . LEU A 1 93 ? 8.847 -0.254 -8.782 1.00 89.69 93 LEU A C 1
ATOM 732 O O . LEU A 1 93 ? 7.967 -0.304 -9.644 1.00 89.69 93 LEU A O 1
ATOM 736 N N . HIS A 1 94 ? 9.758 0.709 -8.783 1.00 90.62 94 HIS A N 1
ATOM 737 C CA . HIS A 1 94 ? 9.904 1.698 -9.841 1.00 90.62 94 HIS A CA 1
ATOM 738 C C . HIS A 1 94 ? 11.007 1.299 -10.827 1.00 90.62 94 HIS A C 1
ATOM 740 O O . HIS A 1 94 ? 11.967 0.627 -10.464 1.00 90.62 94 HIS A O 1
ATOM 746 N N . LYS A 1 95 ? 10.935 1.804 -12.066 1.00 88.19 95 LYS A N 1
ATOM 747 C CA . LYS A 1 95 ? 12.023 1.654 -13.057 1.00 88.19 95 LYS A CA 1
ATOM 748 C C . LYS A 1 95 ? 13.299 2.417 -12.699 1.00 88.19 95 LYS A C 1
ATOM 750 O O . LYS A 1 95 ? 14.346 2.165 -13.277 1.00 88.19 95 LYS A O 1
ATOM 755 N N . ASN A 1 96 ? 13.180 3.418 -11.832 1.00 87.25 96 ASN A N 1
ATOM 756 C CA . ASN A 1 96 ? 14.296 4.254 -11.402 1.00 87.25 96 ASN A CA 1
ATOM 757 C C . ASN A 1 96 ? 14.787 3.747 -10.046 1.00 87.25 96 ASN A C 1
ATOM 759 O O . ASN A 1 96 ? 14.030 3.825 -9.080 1.00 87.25 96 ASN A O 1
ATOM 763 N N . GLN A 1 97 ? 16.036 3.287 -9.996 1.00 85.38 97 GLN A N 1
ATOM 764 C CA . GLN A 1 97 ? 16.673 2.743 -8.797 1.00 85.38 97 GLN A CA 1
ATOM 765 C C . GLN A 1 97 ? 16.662 3.731 -7.624 1.00 85.38 97 GLN A C 1
ATOM 767 O O . GLN A 1 97 ? 16.330 3.343 -6.512 1.00 85.38 97 GLN A O 1
ATOM 772 N N . ILE A 1 98 ? 16.893 5.024 -7.883 1.00 89.38 98 ILE A N 1
ATOM 773 C CA . ILE A 1 98 ? 16.904 6.067 -6.841 1.00 89.38 98 ILE A CA 1
ATOM 774 C C . ILE A 1 98 ? 15.545 6.136 -6.127 1.00 89.38 98 ILE A C 1
ATOM 776 O O . ILE A 1 98 ? 15.471 6.280 -4.912 1.00 89.38 98 ILE A O 1
ATOM 780 N N . VAL A 1 99 ? 14.447 5.960 -6.871 1.00 90.44 99 VAL A N 1
ATOM 781 C CA . VAL A 1 99 ? 13.098 5.926 -6.282 1.00 90.44 99 VAL A CA 1
ATOM 782 C C . VAL A 1 99 ? 12.913 4.682 -5.406 1.00 90.44 99 VAL A C 1
ATOM 784 O O . VAL A 1 99 ? 12.219 4.753 -4.396 1.00 90.44 99 VAL A O 1
ATOM 787 N N . ASN A 1 100 ? 13.527 3.550 -5.763 1.00 89.00 100 ASN A N 1
ATOM 788 C CA . ASN A 1 100 ? 13.467 2.330 -4.955 1.00 89.00 100 ASN A CA 1
ATOM 789 C C . ASN A 1 100 ? 14.288 2.461 -3.663 1.00 89.00 100 ASN A C 1
ATOM 791 O O . ASN A 1 100 ? 13.836 1.999 -2.622 1.00 89.00 100 ASN A O 1
ATOM 795 N N . GLU A 1 101 ? 15.439 3.135 -3.698 1.00 86.75 101 GLU A N 1
ATOM 796 C CA . GLU A 1 101 ? 16.249 3.439 -2.506 1.00 86.75 101 GLU A CA 1
ATOM 797 C C . GLU A 1 101 ? 15.506 4.373 -1.530 1.00 86.75 101 GLU A C 1
ATOM 799 O O . GLU A 1 101 ? 15.485 4.156 -0.313 1.00 86.75 101 GLU A O 1
ATOM 804 N N . GLU A 1 102 ? 14.818 5.391 -2.053 1.00 91.38 102 GLU A N 1
ATOM 805 C CA . GLU A 1 102 ? 13.948 6.256 -1.248 1.00 91.38 102 GLU A CA 1
ATOM 806 C C . GLU A 1 102 ? 12.748 5.482 -0.677 1.00 91.38 102 GLU A C 1
ATOM 808 O O . GLU A 1 102 ? 12.406 5.636 0.500 1.00 91.38 102 GLU A O 1
ATOM 813 N N . LEU A 1 103 ? 12.129 4.608 -1.481 1.00 91.94 103 LEU A N 1
ATOM 814 C CA . LEU A 1 103 ? 11.047 3.723 -1.042 1.00 91.94 103 LEU A CA 1
ATOM 815 C C . LEU A 1 103 ? 11.508 2.768 0.058 1.00 91.94 103 LEU A C 1
ATOM 817 O O . LEU A 1 103 ? 10.764 2.535 1.008 1.00 91.94 103 LEU A O 1
ATOM 821 N N . TRP A 1 104 ? 12.735 2.261 -0.038 1.00 87.31 104 TRP A N 1
ATOM 822 C CA . TRP A 1 104 ? 13.338 1.423 0.988 1.00 87.31 104 TRP A CA 1
ATOM 823 C C . TRP A 1 104 ? 13.444 2.155 2.323 1.00 87.31 104 TRP A C 1
ATOM 825 O O . TRP A 1 104 ? 12.987 1.663 3.357 1.00 8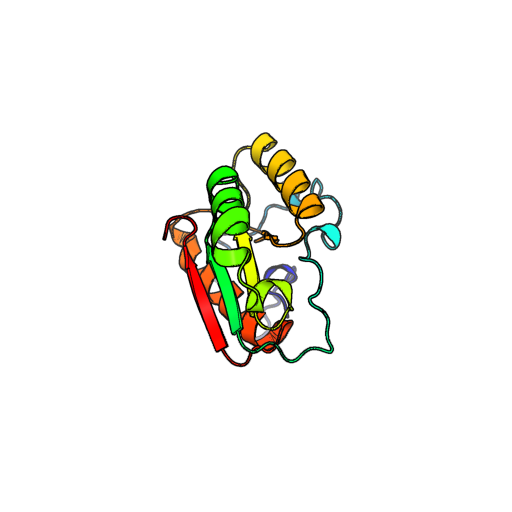7.31 104 TRP A O 1
ATOM 835 N N . THR A 1 105 ? 13.948 3.387 2.281 1.00 88.69 105 THR A N 1
ATOM 836 C CA . THR A 1 105 ? 14.048 4.250 3.462 1.00 88.69 105 THR A CA 1
ATOM 837 C C . THR A 1 105 ? 12.669 4.515 4.076 1.00 88.69 105 THR A C 1
ATOM 839 O O . THR A 1 105 ? 12.492 4.454 5.297 1.00 88.69 105 THR A O 1
ATOM 842 N N . GLU A 1 106 ? 11.656 4.776 3.247 1.00 94.00 106 GLU A N 1
ATOM 843 C CA . GLU A 1 106 ? 10.279 4.979 3.701 1.00 94.00 106 GLU A CA 1
ATOM 844 C C . GLU A 1 106 ? 9.681 3.717 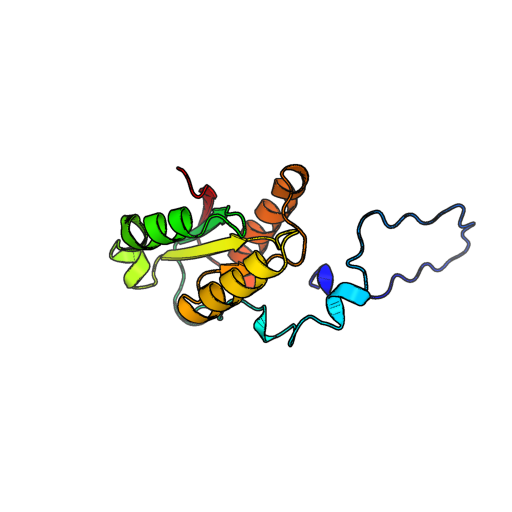4.343 1.00 94.00 106 GLU A C 1
ATOM 846 O O . GLU A 1 106 ? 9.074 3.804 5.416 1.00 94.00 106 GLU A O 1
ATOM 851 N N . LEU A 1 107 ? 9.865 2.553 3.714 1.00 89.25 107 LEU A N 1
ATOM 852 C CA . LEU A 1 107 ? 9.386 1.261 4.206 1.00 89.25 107 LEU A CA 1
ATOM 853 C C . LEU A 1 107 ? 9.953 0.974 5.597 1.00 89.25 107 LEU A C 1
ATOM 855 O O . LEU A 1 107 ? 9.192 0.649 6.512 1.00 89.25 107 LEU A O 1
ATOM 859 N N . GLN A 1 108 ? 11.260 1.173 5.783 1.00 86.19 108 GLN A N 1
ATOM 860 C CA . GLN A 1 108 ? 11.922 0.981 7.074 1.00 86.19 108 GLN A CA 1
ATOM 861 C C . GLN A 1 108 ? 11.437 1.975 8.140 1.00 86.19 108 GLN A C 1
ATOM 863 O O . GLN A 1 108 ? 11.296 1.608 9.311 1.00 86.19 108 GLN A O 1
ATOM 868 N N . THR A 1 109 ? 11.145 3.215 7.734 1.00 88.38 109 THR A N 1
ATOM 869 C CA . THR A 1 109 ? 10.711 4.295 8.630 1.00 88.38 109 THR A CA 1
ATOM 870 C C . THR A 1 109 ? 9.280 4.094 9.131 1.00 88.38 109 THR A C 1
ATOM 872 O O . THR A 1 109 ? 9.030 4.188 10.333 1.00 88.38 109 THR A O 1
ATOM 875 N N . TYR A 1 110 ? 8.327 3.836 8.229 1.00 91.88 110 TYR A N 1
ATOM 876 C CA . TYR A 1 110 ? 6.897 3.827 8.568 1.00 91.88 110 TYR A CA 1
ATOM 877 C C . TYR A 1 110 ? 6.315 2.432 8.770 1.00 91.88 110 TYR A C 1
ATOM 879 O O . TYR A 1 110 ? 5.300 2.300 9.455 1.00 91.88 110 TYR A O 1
ATOM 887 N N . ARG A 1 111 ? 6.953 1.388 8.221 1.00 90.31 111 ARG A N 1
ATOM 888 C CA . ARG A 1 111 ? 6.559 -0.021 8.409 1.00 90.31 111 ARG A CA 1
ATOM 889 C C . ARG A 1 111 ? 5.092 -0.296 8.054 1.00 90.31 111 ARG A C 1
ATOM 891 O O . ARG A 1 111 ? 4.451 -1.180 8.627 1.00 90.31 111 ARG A O 1
ATOM 898 N N . ASP A 1 112 ? 4.554 0.474 7.112 1.00 93.81 112 ASP A N 1
ATOM 899 C CA . ASP A 1 112 ? 3.170 0.411 6.641 1.00 93.81 112 ASP A CA 1
ATOM 900 C C . ASP A 1 112 ? 3.045 0.162 5.134 1.00 93.81 112 ASP A C 1
ATOM 902 O O . ASP A 1 112 ? 1.953 0.252 4.574 1.00 93.81 112 ASP A O 1
ATOM 906 N N . ILE A 1 113 ? 4.146 -0.215 4.489 1.00 93.94 113 ILE A N 1
ATOM 907 C CA . ILE A 1 113 ? 4.198 -0.573 3.074 1.00 93.94 113 ILE A CA 1
ATOM 908 C C . ILE A 1 113 ? 4.272 -2.096 2.948 1.00 93.94 113 ILE A C 1
ATOM 910 O O . ILE A 1 113 ? 5.113 -2.740 3.571 1.00 93.94 113 ILE A O 1
ATOM 914 N N . GLN A 1 114 ? 3.386 -2.661 2.133 1.00 92.81 114 GLN A N 1
ATOM 915 C CA . GLN A 1 114 ? 3.521 -3.989 1.553 1.00 92.81 114 GLN A CA 1
ATOM 916 C C . GLN A 1 114 ? 4.135 -3.828 0.162 1.00 92.81 114 GLN A C 1
ATOM 918 O O . GLN A 1 114 ? 3.470 -3.377 -0.776 1.00 92.81 114 GLN A O 1
ATOM 923 N N . LEU A 1 115 ? 5.417 -4.174 0.041 1.00 89.56 115 LEU A N 1
ATOM 924 C CA . LEU A 1 115 ? 6.103 -4.142 -1.241 1.00 89.56 115 LEU A CA 1
ATOM 925 C C . LEU A 1 115 ? 5.612 -5.301 -2.116 1.00 89.56 115 LEU A C 1
ATOM 927 O O . LEU A 1 115 ? 5.427 -6.425 -1.645 1.00 89.56 115 LEU A O 1
ATOM 931 N N . MET A 1 116 ? 5.387 -5.007 -3.390 1.00 87.62 116 MET A N 1
ATOM 932 C CA . MET A 1 116 ? 5.011 -5.972 -4.410 1.00 87.62 116 MET A CA 1
ATOM 933 C C . MET A 1 116 ? 6.242 -6.295 -5.265 1.00 87.62 116 MET A C 1
ATOM 935 O O . MET A 1 116 ? 6.884 -5.360 -5.753 1.00 87.62 116 MET A O 1
ATOM 939 N N . PRO A 1 117 ? 6.569 -7.580 -5.499 1.00 84.31 117 PRO A N 1
ATOM 940 C CA . PRO A 1 117 ? 7.792 -7.998 -6.188 1.00 84.31 117 PRO A CA 1
ATOM 941 C C . PRO A 1 117 ? 7.674 -7.862 -7.718 1.00 84.31 117 PRO A C 1
ATOM 943 O O . PRO A 1 117 ? 7.980 -8.779 -8.474 1.00 84.31 117 PRO A O 1
ATOM 946 N N . PHE A 1 118 ? 7.167 -6.725 -8.192 1.00 84.25 118 PHE A N 1
ATOM 947 C CA . PHE A 1 118 ? 7.057 -6.391 -9.606 1.00 84.25 118 PHE A CA 1
ATOM 948 C C . PHE A 1 118 ? 7.156 -4.884 -9.816 1.00 84.25 118 PHE A C 1
ATOM 950 O O . PHE A 1 118 ? 6.784 -4.092 -8.947 1.00 84.25 118 PHE A O 1
ATOM 957 N N . VAL A 1 119 ? 7.624 -4.485 -10.999 1.00 87.25 119 VAL A N 1
ATOM 958 C CA . VAL A 1 119 ? 7.614 -3.080 -11.416 1.00 87.25 119 VAL A CA 1
ATOM 959 C C . VAL A 1 119 ? 6.176 -2.636 -11.643 1.00 87.25 119 VAL A C 1
ATOM 961 O O . VAL A 1 119 ? 5.411 -3.312 -12.327 1.00 87.25 119 VAL A O 1
ATOM 964 N N . ASP A 1 120 ? 5.808 -1.504 -11.061 1.00 85.62 120 ASP A N 1
ATOM 965 C CA . ASP A 1 120 ? 4.440 -1.011 -11.064 1.00 85.62 120 ASP A CA 1
ATOM 966 C C . ASP A 1 120 ? 4.006 -0.560 -12.465 1.00 85.62 120 ASP A C 1
ATOM 968 O O . ASP A 1 120 ? 4.608 0.326 -13.080 1.00 85.62 120 ASP A O 1
ATOM 972 N N . TYR A 1 121 ? 2.924 -1.155 -12.957 1.00 86.50 121 TYR A N 1
ATOM 973 C CA . TYR A 1 121 ? 2.255 -0.766 -14.191 1.00 86.50 121 TYR A CA 1
ATOM 974 C C . TYR A 1 121 ? 0.748 -0.816 -13.981 1.00 86.50 121 TYR A C 1
ATOM 976 O O . TYR A 1 121 ? 0.239 -1.664 -13.248 1.00 86.50 121 TYR A O 1
ATOM 984 N N . TYR A 1 122 ? 0.016 0.036 -14.699 1.00 84.12 122 TYR A N 1
ATOM 985 C CA . TYR A 1 122 ? -1.446 0.073 -14.626 1.00 84.12 122 TYR A CA 1
ATOM 986 C C . TYR A 1 122 ? -2.090 -1.292 -14.932 1.00 84.12 122 TYR A C 1
ATOM 988 O O . TYR A 1 122 ? -3.044 -1.699 -14.276 1.00 84.12 122 TYR A O 1
ATOM 996 N N . SER A 1 123 ? -1.524 -2.051 -15.874 1.00 85.56 123 SER A N 1
ATOM 997 C CA . SER A 1 123 ? -1.987 -3.402 -16.218 1.00 85.56 123 SER A CA 1
ATOM 998 C C . SER A 1 123 ? -1.859 -4.416 -15.074 1.00 85.56 123 SER A C 1
ATOM 1000 O O . SER A 1 123 ? -2.516 -5.454 -15.110 1.00 85.56 123 SER A O 1
ATOM 1002 N N . LEU A 1 124 ? -1.042 -4.131 -14.054 1.00 87.19 124 LEU A N 1
ATOM 1003 C CA . LEU A 1 124 ? -0.811 -5.004 -12.901 1.00 87.19 124 LEU A CA 1
ATOM 1004 C C . LEU A 1 124 ? -1.658 -4.628 -11.678 1.00 87.19 124 LEU A C 1
ATOM 1006 O O . LEU A 1 124 ? -1.527 -5.246 -10.622 1.00 87.19 124 LEU A O 1
ATOM 1010 N N . ILE A 1 125 ? -2.580 -3.673 -11.816 1.00 89.19 125 ILE A N 1
ATOM 1011 C CA . ILE A 1 125 ? -3.526 -3.298 -10.757 1.00 89.19 125 ILE A CA 1
ATOM 1012 C C . ILE A 1 125 ? -4.307 -4.512 -10.234 1.00 89.19 125 ILE A C 1
ATOM 1014 O O . ILE A 1 125 ? -4.485 -4.655 -9.024 1.00 89.19 125 ILE A O 1
ATOM 1018 N N . THR A 1 126 ? -4.710 -5.427 -11.117 1.00 92.94 126 THR A N 1
ATOM 1019 C CA . THR A 1 126 ? -5.417 -6.657 -10.731 1.00 92.94 126 THR A CA 1
ATOM 1020 C C . THR A 1 126 ? -4.609 -7.491 -9.735 1.00 92.94 126 THR A C 1
ATOM 1022 O O . THR A 1 126 ? -5.168 -7.991 -8.760 1.00 92.94 126 THR A O 1
ATOM 1025 N N . TRP A 1 127 ? -3.288 -7.583 -9.919 1.00 89.50 127 TRP A N 1
ATOM 1026 C CA . TRP A 1 127 ? -2.405 -8.303 -8.999 1.00 89.50 127 TRP A CA 1
ATOM 1027 C C . TRP A 1 127 ? -2.345 -7.642 -7.625 1.00 89.50 127 TRP A C 1
ATOM 1029 O O . TRP A 1 127 ? -2.363 -8.342 -6.613 1.00 89.50 127 TRP A O 1
ATOM 1039 N N . LYS A 1 128 ? -2.349 -6.305 -7.562 1.00 92.25 128 LYS A N 1
ATOM 1040 C CA . LYS A 1 128 ? -2.436 -5.595 -6.280 1.00 92.25 128 LYS A CA 1
ATOM 1041 C C . LYS A 1 128 ? -3.767 -5.841 -5.575 1.00 92.25 128 LYS A C 1
ATOM 1043 O O . LYS A 1 128 ? -3.770 -6.021 -4.362 1.00 92.25 128 LYS A O 1
ATOM 1048 N N . THR A 1 129 ? -4.884 -5.889 -6.304 1.00 95.19 129 THR A N 1
ATOM 1049 C CA . THR A 1 129 ? -6.191 -6.220 -5.709 1.00 95.19 129 THR A CA 1
ATOM 1050 C C . THR A 1 129 ? -6.160 -7.607 -5.077 1.00 95.19 129 THR A C 1
ATOM 1052 O O . THR A 1 129 ? -6.532 -7.761 -3.917 1.00 95.19 129 THR A O 1
ATOM 1055 N N . VAL A 1 130 ? -5.672 -8.609 -5.816 1.00 94.44 130 VAL A N 1
ATOM 1056 C CA . VAL A 1 130 ? -5.550 -9.983 -5.309 1.00 94.44 130 VAL A CA 1
ATOM 1057 C C . VAL A 1 130 ? -4.649 -10.028 -4.074 1.00 94.44 130 VAL A C 1
ATOM 1059 O O . VAL A 1 130 ? -4.996 -10.679 -3.092 1.00 94.44 130 VAL A O 1
ATOM 1062 N N . ALA A 1 131 ? -3.541 -9.284 -4.075 1.00 91.94 131 ALA A N 1
ATOM 1063 C CA . ALA A 1 131 ? -2.648 -9.193 -2.925 1.00 91.94 131 ALA A CA 1
ATOM 1064 C C . ALA A 1 131 ? -3.324 -8.580 -1.688 1.00 91.94 131 ALA A C 1
ATOM 1066 O O . ALA A 1 131 ? -3.153 -9.106 -0.592 1.00 91.94 131 ALA A O 1
ATOM 1067 N N . ILE A 1 132 ? -4.136 -7.527 -1.849 1.00 95.62 132 ILE A N 1
ATOM 1068 C CA . ILE A 1 132 ? -4.941 -6.960 -0.752 1.00 95.62 132 ILE A CA 1
ATOM 1069 C C . ILE A 1 132 ? -5.901 -8.010 -0.192 1.00 95.62 132 ILE A C 1
ATOM 1071 O O . ILE A 1 132 ? -6.007 -8.143 1.027 1.00 95.62 132 ILE A O 1
ATOM 1075 N N . CYS A 1 133 ? -6.588 -8.759 -1.060 1.00 95.62 133 CYS A N 1
ATOM 1076 C CA . CYS A 1 133 ? -7.505 -9.810 -0.629 1.00 95.62 133 CYS A CA 1
ATOM 1077 C C . CYS A 1 133 ? -6.775 -10.887 0.180 1.00 95.62 133 CYS A C 1
ATOM 1079 O O . CYS A 1 133 ? -7.173 -11.150 1.309 1.00 95.62 133 CYS A O 1
ATOM 1081 N N . ILE A 1 134 ? -5.678 -11.439 -0.353 1.00 91.50 134 ILE A N 1
ATOM 1082 C CA . I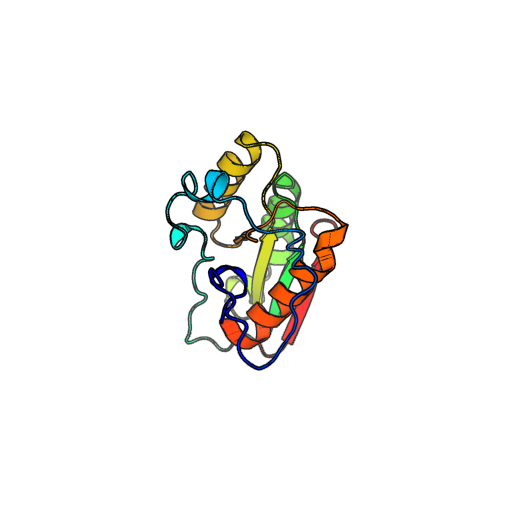LE A 1 134 ? -4.876 -12.469 0.325 1.00 91.50 134 ILE A CA 1
ATOM 1083 C C . ILE A 1 134 ? -4.339 -11.948 1.659 1.00 91.50 134 ILE A C 1
ATOM 1085 O O . ILE A 1 134 ? -4.428 -12.636 2.671 1.00 91.50 134 ILE A O 1
ATOM 1089 N N . PHE A 1 135 ? -3.807 -10.724 1.688 1.00 90.81 135 PHE A N 1
ATOM 1090 C CA . PHE A 1 135 ? -3.283 -10.147 2.921 1.00 90.81 135 PHE A CA 1
ATOM 1091 C C . PHE A 1 135 ? -4.391 -10.006 3.969 1.00 90.81 135 PHE A C 1
ATOM 1093 O O . PHE A 1 135 ? -4.229 -10.435 5.108 1.00 90.81 135 PHE A O 1
ATOM 1100 N N . GLY A 1 136 ? -5.542 -9.465 3.564 1.00 91.62 136 GLY A N 1
ATOM 1101 C CA . GLY A 1 136 ? -6.708 -9.275 4.418 1.00 91.62 136 GLY A CA 1
ATOM 1102 C C . GLY A 1 136 ? -7.280 -10.571 4.994 1.00 91.62 136 GLY A C 1
ATOM 1103 O O . GLY A 1 136 ? -7.644 -10.587 6.169 1.00 91.62 136 GLY A O 1
ATOM 1104 N N . THR A 1 137 ? -7.362 -11.645 4.201 1.00 89.94 137 THR A N 1
ATOM 1105 C CA . THR A 1 137 ? -8.007 -12.904 4.619 1.00 89.94 137 THR A CA 1
ATOM 1106 C C . THR A 1 137 ? -7.032 -13.902 5.238 1.00 89.94 137 THR A C 1
ATOM 1108 O O . THR A 1 137 ? -7.314 -14.436 6.309 1.00 89.94 137 THR A O 1
ATOM 1111 N N . GLU A 1 138 ? -5.873 -14.113 4.615 1.00 87.38 138 GLU A N 1
ATOM 1112 C CA . GLU A 1 138 ? -4.935 -15.177 4.993 1.00 87.38 138 GLU A CA 1
ATOM 1113 C C . GLU A 1 138 ? -3.831 -14.693 5.935 1.00 87.38 138 GLU A C 1
ATOM 1115 O O . GLU A 1 138 ? -3.408 -15.440 6.811 1.00 87.38 138 GLU A O 1
ATOM 1120 N N . VAL A 1 139 ? -3.350 -13.454 5.767 1.00 86.19 139 VAL A N 1
ATOM 1121 C CA . VAL A 1 139 ? -2.218 -12.941 6.563 1.00 86.19 139 VAL A CA 1
ATOM 1122 C C . VAL A 1 139 ? -2.694 -12.316 7.871 1.00 86.19 139 VAL A C 1
ATOM 1124 O O . VAL A 1 139 ? -2.122 -12.587 8.923 1.00 86.19 139 VAL A O 1
ATOM 1127 N N . VAL A 1 140 ? -3.729 -11.470 7.819 1.00 86.75 140 VAL A N 1
ATOM 1128 C CA . VAL A 1 140 ? -4.217 -10.736 9.005 1.00 86.75 140 VAL A CA 1
ATOM 1129 C C . VAL A 1 140 ? -5.595 -11.181 9.486 1.00 86.75 140 VAL A C 1
ATOM 1131 O O . VAL A 1 140 ? -5.995 -10.809 10.587 1.00 86.75 140 VAL A O 1
ATOM 1134 N N . THR A 1 141 ? -6.323 -11.953 8.674 1.00 89.12 141 THR A N 1
ATOM 1135 C CA . THR A 1 141 ? -7.652 -12.506 8.992 1.00 89.12 141 THR A CA 1
ATOM 1136 C C . THR A 1 141 ? -8.625 -11.449 9.537 1.00 89.12 141 THR A C 1
ATOM 1138 O O . THR A 1 141 ? -9.226 -11.596 10.605 1.00 89.12 141 THR A O 1
ATOM 1141 N N . ALA A 1 142 ? -8.769 -10.346 8.800 1.00 92.31 142 ALA A N 1
ATOM 1142 C CA . ALA A 1 142 ? -9.665 -9.251 9.153 1.00 92.31 142 ALA A CA 1
ATOM 1143 C C . ALA A 1 142 ? -11.137 -9.630 8.946 1.00 92.31 142 ALA A C 1
ATOM 1145 O O . ALA A 1 142 ? -11.481 -10.379 8.031 1.00 92.31 142 ALA A O 1
ATOM 1146 N N . LYS A 1 143 ? -12.037 -9.047 9.746 1.00 94.31 143 LYS A N 1
ATOM 1147 C CA . LYS A 1 143 ? -13.486 -9.234 9.555 1.00 94.31 143 LYS A CA 1
ATOM 1148 C C . LYS A 1 143 ? -13.988 -8.591 8.257 1.00 94.31 143 LYS A C 1
ATOM 1150 O O . LYS A 1 143 ? -14.874 -9.140 7.605 1.00 94.31 143 LYS A O 1
ATOM 1155 N N . TYR A 1 144 ? -13.421 -7.447 7.889 1.00 96.38 144 TYR A N 1
ATOM 1156 C CA . TYR A 1 144 ? -13.719 -6.740 6.649 1.00 96.38 144 TYR A CA 1
ATOM 1157 C C . TYR A 1 144 ? -12.434 -6.326 5.936 1.00 96.38 144 TYR A C 1
ATOM 1159 O O . TYR A 1 144 ? -11.430 -6.000 6.572 1.00 96.38 144 TYR A O 1
ATOM 1167 N N . VAL A 1 145 ? -12.491 -6.288 4.605 1.00 96.56 145 VAL A N 1
ATOM 1168 C CA . VAL A 1 145 ? -11.402 -5.822 3.742 1.00 96.56 145 VAL A CA 1
ATOM 1169 C C . VAL A 1 145 ? -11.924 -4.691 2.865 1.00 96.56 145 VAL A C 1
ATOM 1171 O O . VAL A 1 145 ? -12.956 -4.829 2.211 1.00 96.56 145 VAL A O 1
ATOM 1174 N N . MET A 1 146 ? -11.205 -3.575 2.844 1.00 97.06 146 MET A N 1
ATOM 1175 C CA . MET A 1 146 ? -11.465 -2.423 1.989 1.00 97.06 146 MET A CA 1
ATOM 1176 C C . MET A 1 146 ? -10.241 -2.150 1.118 1.00 97.06 146 MET A C 1
ATOM 1178 O O . MET A 1 146 ? -9.103 -2.210 1.580 1.00 97.06 146 MET A O 1
ATOM 1182 N N . LYS A 1 147 ? -10.488 -1.802 -0.144 1.00 96.12 147 LYS A N 1
ATOM 1183 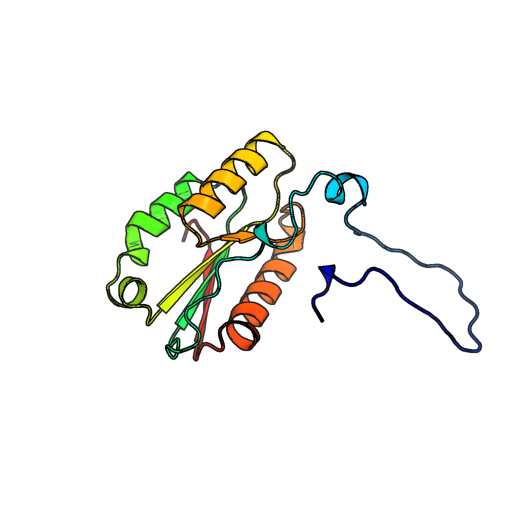C CA . LYS A 1 147 ? -9.482 -1.248 -1.050 1.00 96.12 147 LYS A CA 1
ATOM 1184 C C . LYS A 1 147 ? -9.689 0.263 -1.181 1.00 96.12 147 LYS A C 1
ATOM 1186 O O . LYS A 1 147 ? -10.830 0.706 -1.274 1.00 96.12 147 LYS A O 1
ATOM 1191 N N . HIS A 1 148 ? -8.601 1.027 -1.250 1.00 95.44 148 HIS A N 1
ATOM 1192 C CA . HIS A 1 148 ? -8.595 2.483 -1.451 1.00 95.44 148 HIS A CA 1
ATOM 1193 C C . HIS A 1 148 ? -7.477 2.905 -2.427 1.00 95.44 148 HIS A C 1
ATOM 1195 O O . HIS A 1 148 ? -6.533 2.142 -2.624 1.00 95.44 148 HIS A O 1
ATOM 1201 N N . ASP A 1 149 ? -7.561 4.092 -3.033 1.00 95.25 149 ASP A N 1
ATOM 1202 C CA . ASP A 1 149 ? -6.475 4.707 -3.828 1.00 95.25 149 ASP A CA 1
ATOM 1203 C C . ASP A 1 149 ? -5.750 5.801 -3.025 1.00 95.25 149 ASP A C 1
ATOM 1205 O O . ASP A 1 149 ? -6.289 6.314 -2.049 1.00 95.25 149 ASP A O 1
ATOM 1209 N N . ASP A 1 150 ? -4.518 6.162 -3.382 1.00 94.62 150 ASP A N 1
ATOM 1210 C CA . ASP A 1 150 ? -3.747 7.177 -2.643 1.00 94.62 150 ASP A CA 1
ATOM 1211 C C . ASP A 1 150 ? -4.146 8.638 -2.930 1.00 94.62 150 ASP A C 1
ATOM 1213 O O . ASP A 1 150 ? -3.564 9.556 -2.348 1.00 94.62 150 ASP A O 1
ATOM 1217 N N . ASP A 1 151 ? -5.131 8.859 -3.799 1.00 91.94 151 ASP A N 1
ATOM 1218 C CA . ASP A 1 151 ? -5.688 10.167 -4.163 1.00 91.94 151 ASP A CA 1
ATOM 1219 C C . ASP A 1 151 ? -7.198 10.308 -3.981 1.00 91.94 151 ASP A C 1
ATOM 1221 O O . ASP A 1 151 ? -7.767 11.318 -4.404 1.00 91.94 151 ASP A O 1
ATOM 1225 N N . ALA A 1 152 ? -7.825 9.326 -3.341 1.00 80.56 152 ALA A N 1
ATOM 1226 C CA . ALA A 1 152 ? -9.213 9.422 -2.911 1.00 80.56 152 ALA A CA 1
ATOM 1227 C C . ALA A 1 152 ? -9.367 10.219 -1.603 1.00 80.56 152 ALA A C 1
ATOM 1229 O O . ALA A 1 152 ? -8.433 10.207 -0.762 1.00 80.56 152 ALA A O 1
#